Protein AF-A0A847PY16-F1 (afdb_monomer)

Solvent-accessible surface area (backbone atoms only — not comparable to full-atom values): 3743 Å² total; per-residue (Å²): 132,82,67,66,37,78,44,68,47,100,87,67,49,78,46,74,41,38,65,68,56,50,48,55,52,47,54,52,54,45,50,52,51,17,65,75,64,76,45,83,69,79,52,72,70,55,50,51,53,51,50,50,66,64,62,44,94,76,86,123

Sequence (60 aa):
MATEYALRMGDGKRIFLTKEKIMEELEAGIADAADLGEIPDLSADELDKLAEILIMPGKA

Nearest PDB structures (foldseek):
  8e04-assembly1_A  TM=5.042E-01  e=4.494E+00  Homo sapiens
  7sej-assembly1_F  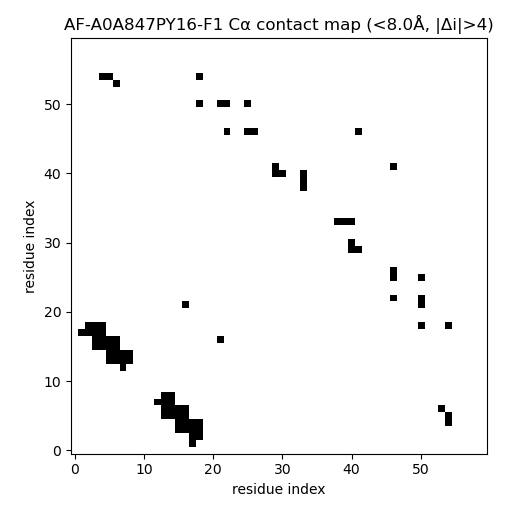TM=3.087E-01  e=3.930E+00  human metapneumovirus
  7sej-assembly2_A  TM=3.026E-01  e=3.676E+00  human metapneumovirus
  8vt3-assembly1_I  TM=3.332E-01  e=4.202E+00  human metapneumovirus

Structure (mmCIF, N/CA/C/O backbone):
data_AF-A0A847PY16-F1
#
_entry.id   AF-A0A847PY16-F1
#
loop_
_atom_site.group_PDB
_atom_site.id
_atom_site.type_symbol
_atom_site.label_atom_id
_atom_site.label_alt_id
_atom_site.label_comp_id
_atom_site.label_asym_id
_atom_site.label_entity_id
_atom_site.label_seq_id
_atom_site.pdbx_PDB_ins_code
_atom_site.Cartn_x
_atom_site.Cartn_y
_atom_site.Cartn_z
_atom_site.occupancy
_atom_site.B_iso_or_equiv
_atom_site.auth_seq_id
_atom_site.auth_comp_id
_atom_site.auth_asym_id
_atom_site.auth_atom_id
_atom_site.pdbx_PDB_model_num
ATOM 1 N N . MET A 1 1 ? -15.329 -9.309 13.835 1.00 52.41 1 MET A N 1
ATOM 2 C CA . MET A 1 1 ? -15.372 -7.978 13.196 1.00 52.41 1 MET A CA 1
ATOM 3 C C . MET A 1 1 ? -14.003 -7.750 12.590 1.00 52.41 1 MET A C 1
ATOM 5 O O . MET A 1 1 ? -13.032 -8.021 13.284 1.00 52.41 1 MET A O 1
ATOM 9 N N . ALA A 1 2 ? -13.918 -7.404 11.306 1.00 69.62 2 ALA A N 1
ATOM 10 C CA . ALA A 1 2 ? -12.632 -7.136 10.666 1.00 69.62 2 ALA A CA 1
ATOM 11 C C . ALA A 1 2 ? -12.053 -5.821 11.210 1.00 69.62 2 ALA A C 1
ATOM 13 O O . ALA A 1 2 ? -12.809 -4.887 11.472 1.00 69.62 2 ALA A O 1
ATOM 14 N N . THR A 1 3 ? -10.738 -5.759 11.418 1.00 81.19 3 THR A N 1
ATOM 15 C CA . THR A 1 3 ? -10.063 -4.522 11.829 1.00 81.19 3 THR A CA 1
ATOM 16 C C . THR A 1 3 ? -10.053 -3.554 10.652 1.00 81.19 3 THR A C 1
ATOM 18 O O . THR A 1 3 ? -9.537 -3.885 9.582 1.00 81.19 3 THR A O 1
ATOM 21 N N . GLU A 1 4 ? -10.627 -2.372 10.852 1.00 83.94 4 GLU A N 1
ATOM 22 C CA . GLU A 1 4 ? -10.608 -1.285 9.877 1.00 83.94 4 GLU A CA 1
ATOM 23 C C . GLU A 1 4 ? -9.473 -0.311 10.197 1.00 83.94 4 GLU A C 1
ATOM 25 O O . GLU A 1 4 ? -9.257 0.065 11.352 1.00 83.94 4 GLU A O 1
ATOM 30 N N . TYR A 1 5 ? -8.753 0.108 9.162 1.00 85.25 5 TYR A N 1
ATOM 31 C CA . TYR A 1 5 ? -7.625 1.023 9.253 1.00 85.25 5 TYR A CA 1
ATOM 32 C C . TYR A 1 5 ? -7.988 2.356 8.614 1.00 85.25 5 TYR A C 1
ATOM 34 O O . TYR A 1 5 ? -8.593 2.410 7.543 1.00 85.25 5 TYR A O 1
ATOM 42 N N . ALA A 1 6 ? -7.610 3.441 9.287 1.00 85.44 6 ALA A N 1
ATOM 43 C CA . ALA A 1 6 ? -7.825 4.788 8.787 1.00 85.44 6 ALA A CA 1
ATOM 44 C C . ALA A 1 6 ? -6.760 5.130 7.738 1.00 85.44 6 ALA A C 1
ATOM 46 O O . ALA A 1 6 ? -5.583 5.278 8.067 1.00 85.44 6 ALA A O 1
ATOM 47 N N . LEU A 1 7 ? -7.185 5.313 6.492 1.00 84.56 7 LEU A N 1
ATOM 48 C CA . LEU A 1 7 ? -6.350 5.810 5.404 1.00 84.56 7 LEU A CA 1
ATOM 49 C C . LEU A 1 7 ? -6.796 7.206 4.982 1.00 84.56 7 LEU A C 1
ATOM 51 O O . LEU A 1 7 ? -7.918 7.637 5.260 1.00 84.56 7 LEU A O 1
ATOM 55 N N . ARG A 1 8 ? -5.898 7.936 4.319 1.00 85.56 8 ARG A N 1
ATOM 56 C CA . ARG A 1 8 ? -6.206 9.237 3.724 1.00 85.56 8 ARG A CA 1
ATOM 57 C C . ARG A 1 8 ? -6.099 9.146 2.214 1.00 85.56 8 ARG A C 1
ATOM 59 O O . ARG A 1 8 ? -5.093 8.676 1.694 1.00 85.56 8 ARG A O 1
ATOM 66 N N . MET A 1 9 ? -7.129 9.639 1.547 1.00 81.31 9 MET A N 1
ATOM 67 C CA . MET A 1 9 ? -7.152 9.820 0.103 1.00 81.31 9 MET A CA 1
ATOM 68 C C . MET A 1 9 ? -6.300 11.033 -0.294 1.00 81.31 9 MET A C 1
ATOM 70 O O . MET A 1 9 ? -6.005 11.895 0.539 1.00 81.31 9 MET A O 1
ATOM 74 N N . GLY A 1 10 ? -5.931 11.132 -1.574 1.00 76.31 10 GLY A N 1
ATOM 75 C CA . GLY A 1 10 ? -5.147 12.258 -2.105 1.00 76.31 10 GLY A CA 1
ATOM 76 C C . GLY A 1 10 ? -5.818 13.632 -1.952 1.00 76.31 10 GLY A C 1
ATOM 77 O O . GLY A 1 10 ? -5.142 14.654 -1.989 1.00 76.31 10 GLY A O 1
ATOM 78 N N . ASP A 1 11 ? -7.133 13.662 -1.714 1.00 85.56 11 ASP A N 1
ATOM 79 C CA . ASP A 1 11 ? -7.914 14.866 -1.405 1.00 85.56 11 ASP A CA 1
ATOM 80 C C . ASP A 1 11 ? -7.982 15.188 0.106 1.00 85.56 11 ASP A C 1
ATOM 82 O O . ASP A 1 11 ? -8.653 16.133 0.522 1.00 85.56 11 ASP A O 1
ATOM 86 N N . GLY A 1 12 ? -7.297 14.404 0.945 1.00 80.69 12 GLY A N 1
ATOM 87 C CA . GLY A 1 12 ? -7.247 14.565 2.396 1.00 80.69 12 GLY A CA 1
ATOM 88 C C . GLY A 1 12 ? -8.424 13.948 3.157 1.00 80.69 12 GLY A C 1
ATOM 89 O O . GLY A 1 12 ? -8.422 13.990 4.394 1.00 80.69 12 GLY A O 1
ATOM 90 N N . LYS A 1 13 ? -9.412 13.348 2.478 1.00 86.06 13 LYS A N 1
ATOM 91 C CA . LYS A 1 13 ? -10.513 12.649 3.156 1.00 86.06 13 LYS A CA 1
ATOM 92 C C . LYS A 1 13 ? -10.015 11.389 3.847 1.00 86.06 13 LYS A C 1
ATOM 94 O O . LYS A 1 13 ? -9.193 10.653 3.306 1.00 86.06 13 LYS A O 1
ATOM 99 N N . ARG A 1 14 ? -10.551 11.125 5.042 1.00 86.88 14 ARG A N 1
ATOM 100 C CA . ARG A 1 14 ? -10.315 9.867 5.755 1.00 86.88 14 ARG A CA 1
ATOM 101 C C . ARG A 1 14 ? -11.308 8.816 5.297 1.00 86.88 14 ARG A C 1
ATOM 103 O O . ARG A 1 14 ? -12.510 9.070 5.305 1.00 86.88 14 ARG A O 1
ATOM 110 N N . ILE A 1 15 ? -10.787 7.648 4.967 1.00 88.25 15 ILE A N 1
ATOM 111 C CA . ILE A 1 15 ? -11.559 6.445 4.687 1.00 88.25 15 ILE A CA 1
ATOM 112 C C . ILE A 1 15 ? -11.136 5.351 5.660 1.00 88.25 15 ILE A C 1
ATOM 114 O O . ILE A 1 15 ? -10.016 5.362 6.173 1.00 88.25 15 ILE A O 1
ATOM 118 N N . PHE A 1 16 ? -12.045 4.424 5.924 1.00 88.06 16 PHE A N 1
ATOM 119 C CA . PHE A 1 16 ? -11.791 3.262 6.760 1.00 88.06 16 PHE A CA 1
ATOM 120 C C . PHE A 1 16 ? -11.943 2.035 5.877 1.00 88.06 16 PHE A C 1
ATOM 122 O O . PHE A 1 16 ? -12.985 1.856 5.252 1.00 88.06 16 PHE A O 1
ATOM 129 N N . LEU A 1 17 ? -10.875 1.250 5.768 1.00 87.06 17 LEU A N 1
ATOM 130 C CA . LEU A 1 17 ? -10.844 0.044 4.949 1.00 87.06 17 LEU A CA 1
ATOM 131 C C . LEU A 1 17 ? -10.311 -1.125 5.771 1.00 87.06 17 LEU A C 1
ATOM 133 O O . LEU A 1 17 ? -9.469 -0.952 6.654 1.00 87.06 17 LEU A O 1
ATOM 137 N N . THR A 1 18 ? -10.788 -2.329 5.472 1.00 90.62 18 THR A N 1
ATOM 138 C CA . THR A 1 18 ? -10.206 -3.561 6.012 1.00 90.62 18 THR A CA 1
ATOM 139 C C . THR A 1 18 ? -8.854 -3.832 5.357 1.00 90.62 18 THR A C 1
ATOM 141 O O . THR A 1 18 ? -8.597 -3.373 4.245 1.00 90.62 18 THR A O 1
ATOM 144 N N . LYS A 1 19 ? -7.991 -4.624 6.010 1.00 86.31 19 LYS A N 1
ATOM 145 C CA . LYS A 1 19 ? -6.702 -5.033 5.419 1.00 86.31 19 LYS A CA 1
ATOM 146 C C . LYS A 1 19 ? -6.879 -5.643 4.021 1.00 86.31 19 LYS A C 1
ATOM 148 O O . LYS A 1 19 ? -6.116 -5.314 3.126 1.00 86.31 19 LYS A O 1
ATOM 153 N N . GLU A 1 20 ? -7.897 -6.481 3.837 1.00 88.38 20 GLU A N 1
ATOM 154 C CA . GLU A 1 20 ? -8.207 -7.121 2.551 1.00 88.38 20 GLU A CA 1
ATOM 155 C C . GLU A 1 20 ? -8.482 -6.084 1.457 1.00 88.38 20 GLU A C 1
ATOM 157 O O . GLU A 1 20 ? -7.879 -6.156 0.392 1.00 88.38 20 GLU A O 1
ATOM 162 N N . LYS A 1 21 ? -9.292 -5.052 1.745 1.00 89.12 21 LYS A N 1
ATOM 163 C CA . LYS A 1 21 ? -9.524 -3.976 0.773 1.00 89.12 21 LYS A CA 1
ATOM 164 C C . LYS A 1 21 ? -8.305 -3.121 0.492 1.00 89.12 21 LYS A C 1
ATOM 166 O O . LYS A 1 21 ? -8.151 -2.665 -0.632 1.00 89.12 21 LYS A O 1
ATOM 171 N N . ILE A 1 22 ? -7.434 -2.927 1.473 1.00 88.94 22 ILE A N 1
ATOM 172 C CA . ILE A 1 22 ? -6.180 -2.199 1.259 1.00 88.94 22 ILE A CA 1
ATOM 173 C C . ILE A 1 22 ? -5.264 -2.974 0.307 1.00 88.94 22 ILE A C 1
ATOM 175 O O . ILE A 1 22 ? -4.657 -2.356 -0.560 1.00 88.94 22 ILE A O 1
ATOM 179 N N . MET A 1 23 ? -5.189 -4.302 0.444 1.00 89.62 23 MET A N 1
ATOM 180 C CA . MET A 1 23 ? -4.410 -5.148 -0.468 1.00 89.62 23 MET A CA 1
ATOM 181 C C . MET A 1 23 ? -4.963 -5.099 -1.892 1.00 89.62 23 MET A C 1
ATOM 183 O O . MET A 1 23 ? -4.205 -4.817 -2.810 1.00 89.62 23 MET A O 1
ATOM 187 N N . GLU A 1 24 ? -6.277 -5.270 -2.066 1.00 91.25 24 GLU A N 1
ATOM 188 C CA . GLU A 1 24 ? -6.898 -5.224 -3.398 1.00 91.25 24 GLU A CA 1
ATOM 189 C C . GLU A 1 24 ? -6.666 -3.874 -4.104 1.00 91.25 24 GLU A C 1
ATOM 191 O O . GLU A 1 24 ? -6.352 -3.836 -5.292 1.00 91.25 24 GLU A O 1
ATOM 196 N N . GLU A 1 25 ? -6.791 -2.759 -3.377 1.00 90.19 25 GLU A N 1
ATOM 197 C CA . GLU A 1 25 ? -6.543 -1.416 -3.923 1.00 90.19 25 GLU A CA 1
ATOM 198 C C . GLU A 1 25 ? -5.059 -1.196 -4.261 1.00 90.19 25 GLU A C 1
ATOM 200 O O . GLU A 1 25 ? -4.745 -0.550 -5.261 1.00 90.19 25 GLU A O 1
ATOM 205 N N . LEU A 1 26 ? -4.143 -1.730 -3.444 1.00 90.00 26 LEU A N 1
ATOM 206 C CA . LEU A 1 26 ? -2.706 -1.680 -3.713 1.00 90.00 26 LEU A CA 1
ATOM 207 C C . LEU A 1 26 ? -2.352 -2.456 -4.978 1.00 90.00 26 LEU A C 1
ATOM 209 O O . LEU A 1 26 ? -1.693 -1.898 -5.847 1.00 90.00 26 LEU A O 1
ATOM 213 N N . GLU A 1 27 ? -2.797 -3.707 -5.090 1.00 90.88 27 GLU A N 1
ATOM 214 C CA . GLU A 1 27 ? -2.533 -4.553 -6.257 1.00 90.88 27 GLU A CA 1
ATOM 215 C C . GLU A 1 27 ? -3.058 -3.895 -7.538 1.00 90.88 27 GLU A C 1
ATOM 217 O O . GLU A 1 27 ? -2.327 -3.785 -8.520 1.00 90.88 27 GLU A O 1
ATOM 222 N N . ALA A 1 28 ? -4.290 -3.374 -7.514 1.00 91.94 28 ALA A N 1
ATOM 223 C CA . ALA A 1 28 ? -4.869 -2.688 -8.665 1.00 91.94 28 ALA A CA 1
ATOM 224 C C . ALA A 1 28 ? -4.105 -1.405 -9.037 1.00 91.94 28 ALA A C 1
ATOM 226 O O . ALA A 1 28 ? -3.833 -1.168 -10.213 1.00 91.94 28 ALA A O 1
ATOM 227 N N . GLY A 1 29 ? -3.751 -0.576 -8.049 1.00 89.75 29 GLY A N 1
ATOM 228 C CA . GLY A 1 29 ? -3.037 0.679 -8.292 1.00 89.75 29 GLY A CA 1
ATOM 229 C C . GLY A 1 29 ? -1.590 0.480 -8.745 1.00 89.75 29 GLY A C 1
ATOM 230 O O . GLY A 1 29 ? -1.079 1.271 -9.537 1.00 89.75 29 GLY A O 1
ATOM 231 N N . ILE A 1 30 ? -0.925 -0.566 -8.254 1.00 91.06 30 ILE A N 1
ATOM 232 C CA . ILE A 1 30 ? 0.450 -0.898 -8.629 1.00 91.06 30 ILE A CA 1
ATOM 233 C C . ILE A 1 30 ? 0.490 -1.495 -10.030 1.00 91.06 30 ILE A C 1
ATOM 235 O O . ILE A 1 30 ? 1.319 -1.048 -10.816 1.00 91.06 30 ILE A O 1
ATOM 239 N N . ALA A 1 31 ? -0.427 -2.407 -10.365 1.00 90.69 31 ALA A N 1
ATOM 240 C CA . ALA A 1 31 ? -0.521 -2.962 -11.711 1.00 90.69 31 ALA A CA 1
ATOM 241 C C . ALA A 1 31 ? -0.740 -1.856 -12.759 1.00 90.69 31 ALA A C 1
ATOM 243 O O . ALA A 1 31 ? -0.012 -1.790 -13.746 1.00 90.69 31 ALA A O 1
ATOM 244 N N . ASP A 1 32 ? -1.664 -0.920 -12.502 1.00 94.12 32 ASP A N 1
ATOM 245 C CA . ASP A 1 32 ? -1.901 0.229 -13.391 1.00 94.12 32 ASP A CA 1
ATOM 246 C C . ASP A 1 32 ? -0.649 1.119 -13.520 1.00 94.12 32 ASP A C 1
ATOM 248 O O . ASP A 1 32 ? -0.258 1.514 -14.618 1.00 94.12 32 ASP A O 1
ATOM 252 N N . ALA A 1 33 ? 0.046 1.393 -12.411 1.00 91.12 33 ALA A N 1
ATOM 253 C CA . ALA A 1 33 ? 1.280 2.176 -12.434 1.00 91.12 33 ALA A CA 1
ATOM 254 C C . ALA A 1 33 ? 2.438 1.460 -13.157 1.00 91.12 33 ALA A C 1
ATOM 256 O O . ALA A 1 33 ? 3.226 2.119 -13.841 1.00 91.12 33 ALA A O 1
ATOM 257 N N . ALA A 1 34 ? 2.549 0.139 -13.010 1.00 93.19 34 ALA A N 1
ATOM 258 C CA . ALA A 1 34 ? 3.554 -0.687 -13.666 1.00 93.19 34 ALA A CA 1
ATOM 259 C C . ALA A 1 34 ? 3.325 -0.730 -15.181 1.00 93.19 34 ALA A C 1
ATOM 261 O O . ALA A 1 34 ? 4.255 -0.465 -15.947 1.00 93.19 34 ALA A O 1
ATOM 262 N N . ASP A 1 35 ? 2.074 -0.948 -15.597 1.00 93.31 35 ASP A N 1
ATOM 263 C CA . ASP A 1 35 ? 1.656 -0.942 -16.998 1.00 93.31 35 ASP A CA 1
ATOM 264 C C . ASP A 1 35 ? 1.892 0.430 -17.651 1.00 93.31 35 ASP A C 1
ATOM 266 O O . ASP A 1 35 ? 2.462 0.514 -18.740 1.00 93.31 35 ASP A O 1
ATOM 270 N N . LEU A 1 36 ? 1.513 1.526 -16.981 1.00 94.56 36 LEU A N 1
ATOM 271 C CA . LEU A 1 36 ? 1.711 2.889 -17.491 1.00 94.56 36 LEU A CA 1
ATOM 272 C C . LEU A 1 36 ? 3.184 3.311 -17.536 1.00 94.56 36 LEU A C 1
ATOM 274 O O . 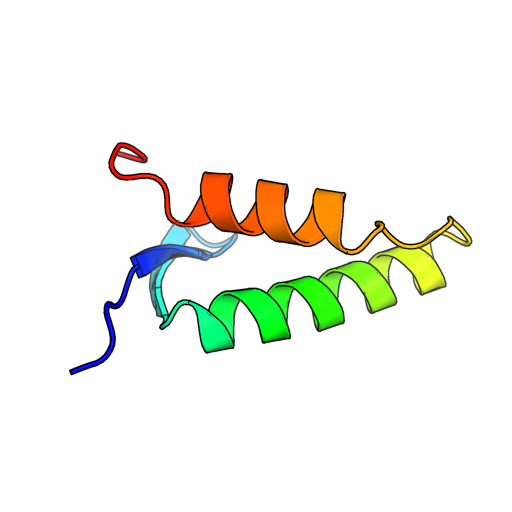LEU A 1 36 ? 3.576 4.105 -18.393 1.00 94.56 36 LEU A O 1
ATOM 278 N N . GLY A 1 37 ? 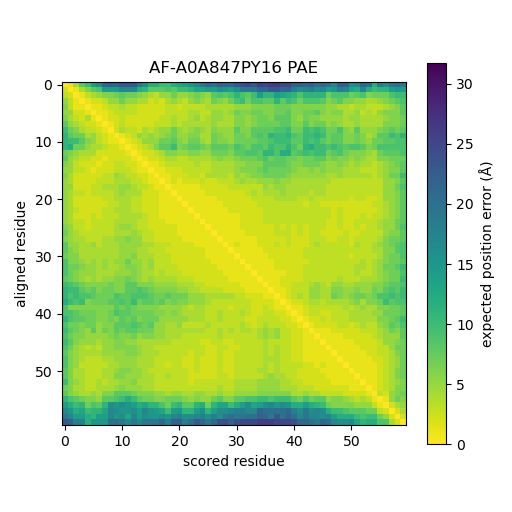3.982 2.838 -16.580 1.00 92.88 37 GLY A N 1
ATOM 279 C CA . GLY A 1 37 ? 5.402 3.156 -16.475 1.00 92.88 37 GLY A CA 1
ATOM 280 C C . GLY A 1 37 ? 6.306 2.268 -17.327 1.00 92.88 37 GLY A C 1
ATOM 281 O O . GLY A 1 37 ? 7.492 2.578 -17.437 1.00 92.88 37 GLY A O 1
ATOM 282 N N . GLU A 1 38 ? 5.776 1.176 -17.889 1.00 92.81 38 GLU A N 1
ATOM 283 C CA . GLU A 1 38 ? 6.557 0.078 -18.476 1.00 92.81 38 GLU A CA 1
ATOM 284 C C . GLU A 1 38 ? 7.669 -0.410 -17.522 1.00 92.81 38 GLU A C 1
ATOM 286 O O . GLU A 1 38 ? 8.799 -0.701 -17.929 1.00 92.81 38 GLU A O 1
ATOM 291 N N . ILE A 1 39 ? 7.359 -0.466 -16.222 1.00 92.75 39 ILE A N 1
ATOM 292 C CA . ILE A 1 39 ? 8.278 -0.896 -15.161 1.00 92.75 39 ILE A CA 1
ATOM 293 C C . ILE A 1 39 ? 7.835 -2.237 -14.567 1.00 92.75 39 ILE A C 1
ATOM 295 O O . ILE A 1 39 ? 6.661 -2.587 -14.649 1.00 92.75 39 ILE A O 1
ATOM 299 N N . PRO A 1 40 ? 8.753 -3.006 -13.955 1.00 90.00 40 PRO A N 1
ATOM 300 C CA . PRO A 1 40 ? 8.3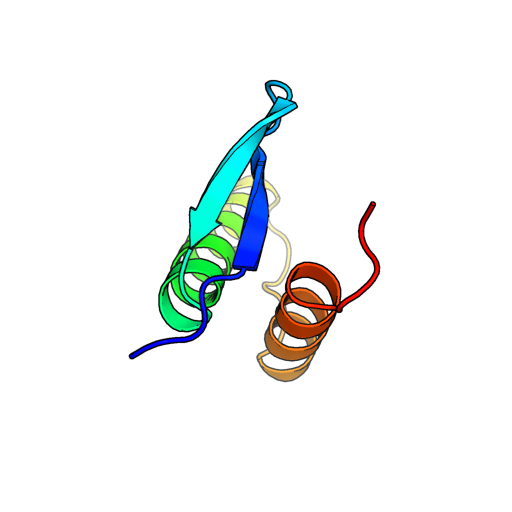81 -4.227 -13.253 1.00 90.00 40 PRO A CA 1
ATOM 301 C C . PRO A 1 40 ? 7.407 -3.950 -12.104 1.00 90.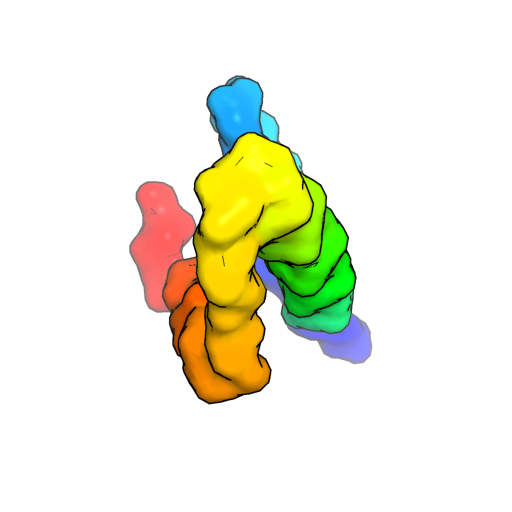00 40 PRO A C 1
ATOM 303 O O . PRO A 1 40 ? 7.562 -2.961 -11.384 1.00 90.00 40 PRO A O 1
ATOM 306 N N . ASP A 1 41 ? 6.459 -4.865 -11.917 1.00 91.75 41 ASP A N 1
ATOM 307 C CA . ASP A 1 41 ? 5.573 -4.884 -10.755 1.00 91.75 41 ASP A CA 1
ATOM 308 C C . ASP A 1 41 ? 6.363 -5.162 -9.460 1.00 91.75 41 ASP A C 1
ATOM 310 O O . ASP A 1 41 ? 7.474 -5.710 -9.484 1.0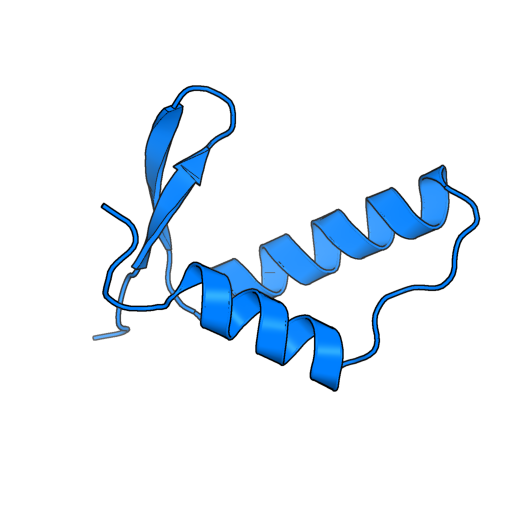0 91.75 41 ASP A O 1
ATOM 314 N N . LEU A 1 42 ? 5.782 -4.785 -8.324 1.00 88.31 42 LEU A N 1
ATOM 315 C CA . LEU A 1 42 ? 6.320 -5.084 -7.004 1.00 88.31 42 LEU A CA 1
ATOM 316 C C . LEU A 1 42 ? 6.158 -6.577 -6.700 1.00 88.31 42 LEU A C 1
ATOM 318 O O . LEU A 1 42 ? 5.168 -7.223 -7.042 1.00 88.31 42 LEU A O 1
ATOM 322 N N . SER A 1 43 ? 7.141 -7.148 -6.012 1.00 90.06 43 SER A N 1
ATOM 323 C CA . SER A 1 43 ? 7.027 -8.513 -5.501 1.00 90.06 43 SER A CA 1
ATOM 324 C C . SER A 1 43 ? 6.000 -8.606 -4.364 1.00 90.06 43 SER A C 1
ATOM 326 O O . SER A 1 43 ? 5.694 -7.621 -3.690 1.00 90.06 43 SER A O 1
ATOM 328 N N . ALA A 1 44 ? 5.500 -9.818 -4.098 1.00 87.62 44 ALA A N 1
ATOM 329 C CA . ALA A 1 44 ? 4.555 -10.069 -3.005 1.00 87.62 44 ALA A CA 1
ATOM 330 C C . ALA A 1 44 ? 5.086 -9.595 -1.635 1.00 87.62 44 ALA A C 1
ATOM 332 O O . ALA A 1 44 ? 4.346 -8.993 -0.862 1.00 87.62 44 ALA A O 1
ATOM 333 N N . ASP A 1 45 ? 6.381 -9.786 -1.365 1.00 89.62 45 ASP A N 1
ATOM 334 C CA . ASP A 1 45 ? 7.022 -9.311 -0.133 1.00 89.62 45 ASP A CA 1
ATOM 335 C C . ASP A 1 45 ? 7.048 -7.772 -0.036 1.00 89.62 45 ASP A C 1
ATOM 337 O O . ASP A 1 45 ? 6.909 -7.198 1.048 1.00 89.62 45 ASP A O 1
ATOM 341 N N . GLU A 1 46 ? 7.228 -7.077 -1.163 1.00 90.69 46 GLU A N 1
ATOM 342 C CA . GLU A 1 46 ? 7.208 -5.612 -1.211 1.00 90.69 46 GLU A CA 1
ATOM 343 C C . GLU A 1 46 ? 5.794 -5.057 -1.020 1.00 90.69 46 GLU A C 1
ATOM 345 O O . GLU A 1 46 ? 5.620 -4.071 -0.296 1.00 90.69 46 GLU A O 1
ATOM 350 N N . LEU A 1 47 ? 4.793 -5.718 -1.609 1.00 88.88 47 LEU A N 1
ATOM 351 C CA . LEU A 1 47 ? 3.371 -5.425 -1.419 1.00 88.88 47 LEU A CA 1
ATOM 352 C C . LEU A 1 47 ? 2.955 -5.576 0.047 1.00 88.88 47 LEU A C 1
ATOM 354 O O . LEU A 1 47 ? 2.362 -4.658 0.619 1.00 88.88 47 LEU A O 1
ATOM 358 N N . ASP A 1 48 ? 3.325 -6.688 0.684 1.00 87.81 48 ASP A N 1
ATOM 359 C CA . ASP A 1 48 ? 3.025 -6.931 2.096 1.00 87.81 48 ASP A CA 1
ATOM 360 C C . ASP A 1 48 ? 3.658 -5.864 2.997 1.00 87.81 48 ASP A C 1
ATOM 362 O O . ASP A 1 48 ? 2.996 -5.300 3.874 1.00 87.81 48 ASP A O 1
ATOM 366 N N . LYS A 1 49 ? 4.917 -5.503 2.738 1.00 90.19 49 LYS A N 1
ATOM 367 C CA . LYS A 1 49 ? 5.613 -4.454 3.491 1.00 90.19 49 LYS A CA 1
ATOM 368 C C . LYS A 1 49 ? 4.968 -3.076 3.309 1.00 90.19 49 LYS A C 1
ATOM 370 O O . LYS A 1 49 ? 4.893 -2.291 4.258 1.00 90.19 49 LYS A O 1
ATOM 375 N N . LEU A 1 50 ? 4.487 -2.768 2.104 1.00 88.50 50 LEU A N 1
ATOM 376 C CA . LEU A 1 50 ? 3.717 -1.555 1.814 1.00 88.50 50 LEU A CA 1
ATOM 377 C C . LEU A 1 50 ? 2.405 -1.526 2.599 1.00 88.50 50 LEU A C 1
ATOM 379 O O . LEU A 1 50 ? 2.081 -0.512 3.229 1.00 88.50 50 LEU A O 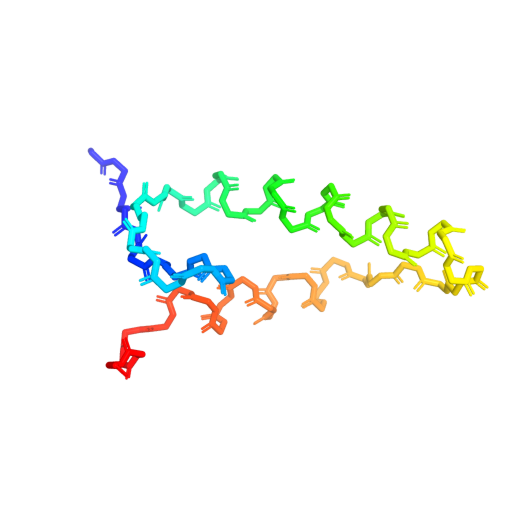1
ATOM 383 N N . ALA A 1 51 ? 1.685 -2.644 2.615 1.00 87.31 51 ALA A N 1
ATOM 384 C CA . ALA A 1 51 ? 0.461 -2.782 3.384 1.00 87.31 51 ALA A CA 1
ATOM 385 C C . ALA A 1 51 ? 0.716 -2.601 4.884 1.00 87.31 51 ALA A C 1
ATOM 387 O O . ALA A 1 51 ? -0.016 -1.852 5.532 1.00 87.31 51 ALA A O 1
ATOM 388 N N . GLU A 1 52 ? 1.789 -3.182 5.429 1.00 87.94 52 GLU A N 1
ATOM 389 C CA . GLU A 1 52 ? 2.205 -2.983 6.824 1.00 87.94 52 GLU A CA 1
ATOM 390 C C . GLU A 1 52 ? 2.440 -1.503 7.167 1.00 87.94 52 GLU A C 1
ATOM 392 O O . GLU A 1 52 ? 1.989 -1.029 8.212 1.00 87.94 52 GLU A O 1
ATOM 397 N N . ILE A 1 53 ? 3.085 -0.739 6.278 1.00 87.62 53 ILE A N 1
ATOM 398 C CA . ILE A 1 53 ? 3.310 0.706 6.457 1.00 87.62 53 ILE A CA 1
ATOM 399 C C . ILE A 1 53 ? 1.990 1.493 6.443 1.00 87.62 53 ILE A C 1
ATOM 401 O O . ILE A 1 53 ? 1.855 2.512 7.131 1.00 87.62 53 ILE A O 1
ATOM 405 N N . LEU A 1 54 ? 1.0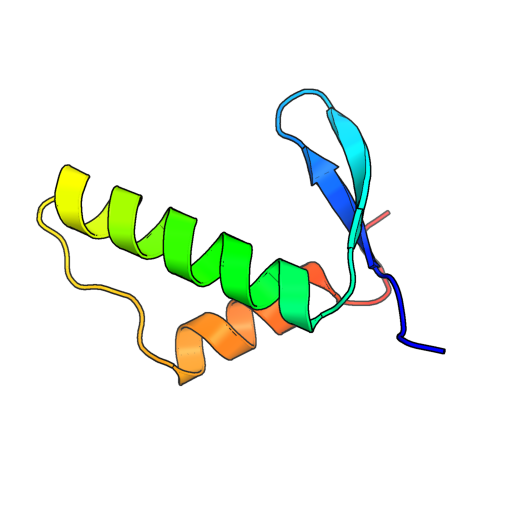11 1.072 5.642 1.00 83.25 54 LEU A N 1
ATOM 406 C CA . LEU A 1 54 ? -0.301 1.719 5.572 1.00 83.25 54 LEU A CA 1
ATOM 407 C C . LEU A 1 54 ? -1.147 1.459 6.818 1.00 83.25 54 LEU A C 1
ATOM 409 O O . LEU A 1 54 ? -1.821 2.378 7.279 1.00 83.25 54 LEU A O 1
ATOM 413 N N . ILE A 1 55 ? -1.069 0.254 7.380 1.00 85.75 55 ILE A N 1
ATOM 414 C CA . ILE A 1 55 ? -1.864 -0.167 8.543 1.00 85.75 55 ILE A CA 1
ATOM 415 C C . ILE A 1 55 ? -1.162 0.069 9.891 1.00 85.75 55 ILE A C 1
ATOM 417 O O . ILE A 1 55 ? -1.711 -0.269 10.942 1.00 85.75 55 ILE A O 1
ATOM 421 N N . MET A 1 56 ? 0.048 0.637 9.882 1.00 83.12 56 MET A N 1
ATOM 4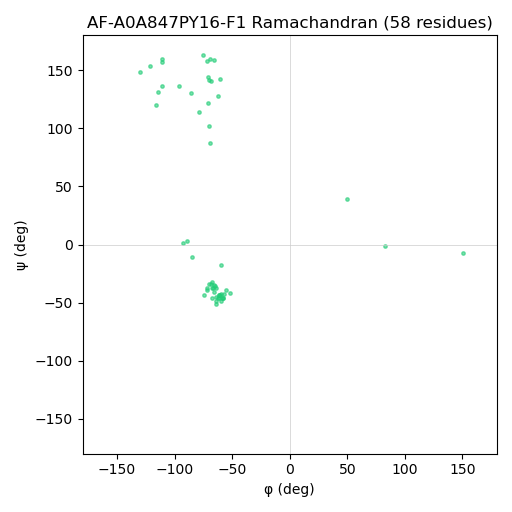22 C CA . MET A 1 56 ? 0.858 0.831 11.082 1.00 83.12 56 MET A CA 1
ATOM 423 C C . MET A 1 56 ? 0.165 1.768 12.095 1.00 83.12 56 MET A C 1
ATOM 425 O O . MET A 1 56 ? -0.205 2.898 11.747 1.00 83.12 56 MET A O 1
ATOM 429 N N . PRO A 1 57 ? 0.019 1.353 13.369 1.00 64.81 57 PRO A N 1
ATOM 430 C CA . PRO A 1 57 ? -0.555 2.192 14.414 1.00 64.81 57 PRO A CA 1
ATOM 431 C C . PRO A 1 57 ? 0.417 3.332 14.745 1.00 64.81 57 PRO A C 1
ATOM 433 O O . PRO A 1 57 ? 1.421 3.131 15.422 1.00 64.81 57 PRO A O 1
ATOM 436 N N . GLY A 1 58 ? 0.144 4.533 14.232 1.00 60.78 58 GLY A N 1
ATOM 437 C CA . GLY A 1 58 ? 1.014 5.699 14.435 1.00 60.78 58 GLY A CA 1
ATOM 438 C C . GLY A 1 58 ? 1.016 6.732 13.309 1.00 60.78 58 GLY A C 1
ATOM 439 O O . GLY A 1 58 ? 1.587 7.805 13.490 1.00 60.78 58 GLY A O 1
ATOM 440 N N . LYS A 1 59 ? 0.360 6.465 12.169 1.00 55.81 59 LYS A N 1
ATOM 441 C CA . LYS A 1 59 ? 0.073 7.501 11.162 1.00 55.81 59 LYS A CA 1
ATOM 442 C C . LYS A 1 59 ? -0.967 8.494 11.705 1.00 55.81 59 LYS A C 1
ATOM 444 O O . LYS A 1 59 ? -2.168 8.299 11.533 1.00 55.81 59 LYS A O 1
ATOM 449 N N . ALA A 1 60 ? -0.494 9.525 12.404 1.00 45.12 60 ALA A N 1
ATOM 450 C CA . ALA A 1 60 ? -1.279 10.680 12.854 1.00 45.12 60 ALA A CA 1
ATOM 451 C C . ALA A 1 60 ? -1.431 11.722 11.728 1.00 45.12 60 ALA A C 1
ATOM 453 O O . ALA A 1 60 ? -0.400 12.067 11.113 1.00 45.12 60 ALA A O 1
#

Mean predicted aligned error: 5.2 Å

pLDDT: mean 85.28, std 10.03, range [45.12, 94.56]

Secondary structure (DSSP, 8-state):
-PPEEEEE-TTS-EEEEEHHHHHHHHHHHHHHHHHHHT-PPPPHHHHHHHHHHHH-TT--

Foldseek 3Di:
DAAWAWDADPVRDTDTDGLVVLLVVLVVVQVVVCVVVVHDGDDPVRSVVVSCVRRPPPPD

Radius of gyration: 12.47 Å; Cα contacts (8 Å, |Δi|>4): 43; chains: 1; bounding box: 24×25×33 Å